Protein AF-A0A0X3Q2E1-F1 (afdb_monomer)

Structure (mmCIF, N/CA/C/O backbone):
data_AF-A0A0X3Q2E1-F1
#
_entry.id   AF-A0A0X3Q2E1-F1
#
loop_
_atom_site.group_PDB
_atom_site.id
_atom_site.type_symbol
_atom_site.label_atom_id
_atom_site.label_alt_id
_atom_site.label_comp_id
_atom_site.label_asym_id
_atom_site.label_entity_id
_atom_site.label_seq_id
_atom_site.pdbx_PDB_ins_code
_atom_site.Cartn_x
_atom_site.Cartn_y
_atom_site.Cartn_z
_atom_site.occupancy
_atom_site.B_iso_or_equiv
_atom_site.auth_seq_id
_atom_site.auth_comp_id
_atom_site.auth_asym_id
_atom_site.auth_atom_id
_atom_site.pdbx_PDB_model_num
ATOM 1 N N . MET A 1 1 ? -13.626 -13.825 15.759 1.00 59.28 1 MET A N 1
ATOM 2 C CA . MET A 1 1 ? -12.451 -13.579 14.894 1.00 59.28 1 MET A CA 1
ATOM 3 C C . MET A 1 1 ? -12.931 -12.727 13.736 1.00 59.28 1 MET A C 1
ATOM 5 O O . MET A 1 1 ? -13.851 -13.163 13.057 1.00 59.28 1 MET A O 1
ATOM 9 N N . SER A 1 2 ? -12.384 -11.523 13.539 1.00 64.06 2 SER A N 1
ATOM 10 C CA . SER A 1 2 ? -12.820 -10.663 12.430 1.00 64.06 2 SER A CA 1
ATOM 11 C C . SER A 1 2 ? -12.546 -11.357 11.089 1.00 64.06 2 SER A C 1
ATOM 13 O O . SER A 1 2 ? -11.424 -11.843 10.904 1.00 64.06 2 SER A O 1
ATOM 15 N N . PRO A 1 3 ? -13.505 -11.393 10.151 1.00 74.19 3 PRO A N 1
ATOM 16 C CA . PRO A 1 3 ? -13.275 -11.990 8.843 1.00 74.19 3 PRO A CA 1
ATOM 17 C C . PRO A 1 3 ? -12.168 -11.238 8.076 1.00 74.19 3 PRO A C 1
ATOM 19 O O . PRO A 1 3 ? -11.957 -10.035 8.298 1.00 74.19 3 PRO A O 1
ATOM 22 N N . PRO A 1 4 ? -11.431 -11.921 7.180 1.00 76.69 4 PRO A N 1
ATOM 23 C CA . PRO A 1 4 ? -10.444 -11.271 6.325 1.00 76.69 4 PRO A CA 1
ATOM 24 C C . PRO A 1 4 ? -11.114 -10.217 5.436 1.00 76.69 4 PRO A C 1
ATOM 26 O O . PRO A 1 4 ? -12.309 -10.288 5.149 1.00 76.69 4 PRO A O 1
ATOM 29 N N . SER A 1 5 ? -10.342 -9.223 4.993 1.00 76.94 5 SER A N 1
ATOM 30 C CA . SER A 1 5 ? -10.855 -8.256 4.021 1.00 76.94 5 SER A CA 1
ATOM 31 C C . SER A 1 5 ? -11.116 -8.963 2.687 1.00 76.94 5 SER A C 1
ATOM 33 O O . SER A 1 5 ? -10.450 -9.949 2.373 1.00 76.94 5 SER A O 1
ATOM 35 N N . TYR A 1 6 ? -12.045 -8.458 1.874 1.00 76.88 6 TYR A N 1
ATOM 36 C CA . TYR A 1 6 ? -12.353 -9.017 0.551 1.00 76.88 6 TYR A CA 1
ATOM 37 C C . TYR A 1 6 ? -11.107 -9.343 -0.311 1.00 76.88 6 TYR A C 1
ATOM 39 O O . TYR A 1 6 ? -11.001 -10.470 -0.802 1.00 76.88 6 TYR A O 1
ATOM 47 N N . PRO A 1 7 ? -10.107 -8.445 -0.460 1.00 74.06 7 PRO A N 1
ATOM 48 C CA . PRO A 1 7 ? -8.878 -8.758 -1.196 1.00 74.06 7 PRO A CA 1
ATOM 49 C C . PRO A 1 7 ? -8.021 -9.861 -0.557 1.00 74.06 7 PRO A C 1
ATOM 51 O O . PRO A 1 7 ? -7.244 -10.506 -1.265 1.00 74.06 7 PRO A O 1
ATOM 54 N N . ASP A 1 8 ? -8.159 -10.090 0.749 1.00 80.69 8 ASP A N 1
ATOM 55 C CA . ASP A 1 8 ? -7.344 -11.038 1.504 1.00 80.69 8 ASP A CA 1
ATOM 56 C C . ASP A 1 8 ? -7.881 -12.479 1.453 1.00 80.69 8 ASP A C 1
ATOM 58 O O . ASP A 1 8 ? -7.126 -13.407 1.738 1.00 80.69 8 ASP A O 1
ATOM 62 N N . ILE A 1 9 ? -9.128 -12.702 1.012 1.00 82.31 9 ILE A N 1
ATOM 63 C CA . ILE A 1 9 ? -9.733 -14.048 0.909 1.00 82.31 9 ILE A CA 1
ATOM 64 C C . ILE A 1 9 ? -8.889 -14.975 0.017 1.00 82.31 9 ILE A C 1
ATOM 66 O O . ILE A 1 9 ? -8.652 -16.132 0.346 1.00 82.31 9 ILE A O 1
ATOM 70 N N . SER A 1 10 ? -8.387 -14.454 -1.106 1.00 80.94 10 SER A N 1
ATOM 71 C CA . SER A 1 10 ? -7.562 -15.215 -2.061 1.00 80.94 10 SER A CA 1
ATOM 72 C C . SER A 1 10 ? -6.058 -15.029 -1.858 1.00 80.94 10 SER A C 1
ATOM 74 O O . SER A 1 10 ? -5.259 -15.509 -2.667 1.00 80.94 10 SER A O 1
ATOM 76 N N . LYS A 1 11 ? -5.643 -14.318 -0.803 1.00 84.94 11 LYS A N 1
ATOM 77 C CA . LYS A 1 11 ? -4.247 -13.911 -0.630 1.00 84.94 11 LYS A CA 1
ATOM 78 C C . LYS A 1 11 ? -3.312 -15.097 -0.450 1.00 84.94 11 LYS A C 1
ATOM 80 O O . LYS A 1 11 ? -2.285 -15.125 -1.108 1.00 84.94 11 LYS A O 1
ATOM 85 N N . ALA A 1 12 ? -3.690 -16.103 0.340 1.00 83.25 12 ALA A N 1
ATOM 86 C CA . ALA A 1 12 ? -2.853 -17.287 0.550 1.00 83.25 12 ALA A CA 1
ATOM 87 C C . ALA A 1 12 ? -2.533 -18.018 -0.770 1.00 83.25 12 ALA A C 1
ATOM 89 O O . ALA A 1 12 ? -1.377 -18.330 -1.048 1.00 83.25 12 ALA A O 1
ATOM 90 N N . VAL A 1 13 ? -3.544 -18.214 -1.623 1.00 85.75 13 VAL A N 1
ATOM 91 C CA . VAL A 1 13 ? -3.379 -18.847 -2.943 1.00 85.75 13 VAL A CA 1
ATOM 92 C C . VAL A 1 13 ? -2.557 -17.958 -3.877 1.00 85.75 13 VAL A C 1
ATOM 94 O O . VAL A 1 13 ? -1.654 -18.426 -4.566 1.00 85.75 13 VAL A O 1
ATOM 97 N N . ARG A 1 14 ? -2.836 -16.652 -3.890 1.00 83.88 14 ARG A N 1
ATOM 98 C CA . ARG A 1 14 ? -2.105 -15.690 -4.721 1.00 83.88 14 ARG A CA 1
ATOM 99 C C . ARG A 1 14 ? -0.633 -15.600 -4.328 1.00 83.88 14 ARG A C 1
ATOM 101 O O . ARG A 1 14 ? 0.215 -15.523 -5.213 1.00 83.88 14 ARG A O 1
ATOM 108 N N . ASP A 1 15 ? -0.343 -15.617 -3.034 1.00 86.25 15 ASP A N 1
ATOM 109 C CA . ASP A 1 15 ? 1.014 -15.586 -2.507 1.00 86.25 15 ASP A CA 1
ATOM 110 C C . ASP A 1 15 ? 1.744 -16.888 -2.847 1.00 86.25 15 ASP A C 1
ATOM 112 O O . ASP A 1 15 ? 2.883 -16.824 -3.296 1.00 86.25 15 ASP A O 1
ATOM 116 N N . PHE A 1 16 ? 1.089 -18.051 -2.750 1.00 84.38 16 PHE A N 1
ATOM 117 C CA . PHE A 1 16 ? 1.668 -19.322 -3.202 1.00 84.38 16 PHE A CA 1
ATOM 118 C C . PHE A 1 16 ? 2.069 -19.291 -4.686 1.00 84.38 16 PHE A C 1
ATOM 120 O O . PHE A 1 16 ? 3.158 -19.731 -5.044 1.00 84.38 16 PHE A O 1
ATOM 127 N N . LEU A 1 17 ? 1.218 -18.723 -5.545 1.00 84.00 17 LEU A N 1
ATOM 128 C CA . LEU A 1 17 ? 1.465 -18.669 -6.989 1.00 84.00 17 LEU A CA 1
ATOM 129 C C . LEU A 1 17 ? 2.480 -17.599 -7.410 1.00 84.00 17 LEU A C 1
ATOM 131 O O . LEU A 1 17 ? 3.127 -17.749 -8.441 1.00 84.00 17 LEU A O 1
ATOM 135 N N . LYS A 1 18 ? 2.590 -16.490 -6.670 1.00 79.62 18 LYS A N 1
ATOM 136 C CA . LYS A 1 18 ? 3.403 -15.332 -7.087 1.00 79.62 18 LYS A CA 1
ATOM 137 C C . LYS A 1 18 ? 4.724 -15.200 -6.342 1.00 79.62 18 LYS A C 1
ATOM 139 O O . LYS A 1 18 ? 5.654 -14.586 -6.860 1.00 79.62 18 LYS A O 1
ATOM 144 N N . LYS A 1 19 ? 4.826 -15.711 -5.117 1.00 79.75 19 LYS A N 1
ATOM 145 C CA . LYS A 1 19 ? 6.014 -15.502 -4.287 1.00 79.75 19 LYS A CA 1
ATOM 146 C C . LYS A 1 19 ? 7.201 -16.258 -4.884 1.00 79.75 19 LYS A C 1
ATOM 148 O O . LYS A 1 19 ? 7.124 -17.456 -5.111 1.00 79.75 19 LYS A O 1
ATOM 153 N N . ASN A 1 20 ? 8.300 -15.539 -5.108 1.00 69.88 20 ASN A N 1
ATOM 154 C CA . ASN A 1 20 ? 9.564 -16.030 -5.677 1.00 69.88 20 ASN A CA 1
ATOM 155 C C . ASN A 1 20 ? 9.530 -16.445 -7.161 1.00 69.88 20 ASN A C 1
ATOM 157 O O . ASN A 1 20 ? 10.566 -16.834 -7.693 1.00 69.88 20 ASN A O 1
ATOM 161 N N . TYR A 1 21 ? 8.403 -16.287 -7.857 1.00 72.81 21 TYR A N 1
ATOM 162 C CA . TYR A 1 21 ? 8.310 -16.513 -9.302 1.00 72.81 21 TYR A CA 1
ATOM 163 C C . TYR A 1 21 ? 8.541 -15.205 -10.071 1.00 72.81 21 TYR A C 1
ATOM 165 O O . TYR A 1 21 ? 7.610 -14.608 -10.606 1.00 72.81 21 TYR A O 1
ATOM 173 N N . ASN A 1 22 ? 9.796 -14.748 -10.110 1.00 69.56 22 ASN A N 1
ATOM 174 C CA . ASN A 1 22 ? 10.208 -13.552 -10.855 1.00 69.56 22 ASN A CA 1
ATOM 175 C C . ASN A 1 22 ? 11.015 -13.954 -12.095 1.00 69.56 22 ASN A C 1
ATOM 177 O O . ASN A 1 22 ? 12.241 -13.860 -12.115 1.00 69.56 22 ASN A O 1
ATOM 181 N N . PHE A 1 23 ? 10.328 -14.429 -13.133 1.00 72.88 23 PHE A N 1
ATOM 182 C CA . PHE A 1 23 ? 10.971 -14.726 -14.413 1.00 72.88 23 PHE A CA 1
ATOM 183 C C . PHE A 1 23 ? 11.424 -13.424 -15.095 1.00 72.88 23 PHE A C 1
ATOM 185 O O . PHE A 1 23 ? 10.683 -12.442 -15.122 1.00 72.88 23 PHE A O 1
ATOM 192 N N . GLY A 1 24 ? 12.657 -13.401 -15.606 1.00 75.12 24 GLY A N 1
ATOM 193 C CA . GLY A 1 24 ? 13.196 -12.271 -16.376 1.00 75.12 24 GLY A CA 1
ATOM 194 C C . GLY A 1 24 ? 13.514 -11.001 -15.573 1.00 75.12 24 GLY A C 1
ATOM 195 O O . GLY A 1 24 ? 13.804 -9.969 -16.174 1.00 75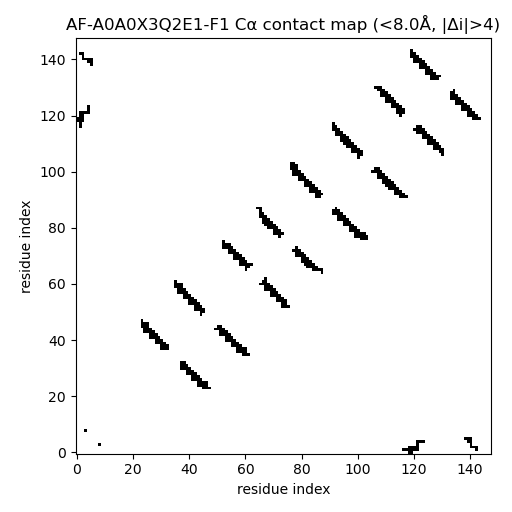.12 24 GLY A O 1
ATOM 196 N N . THR A 1 25 ? 13.462 -11.039 -14.234 1.00 80.19 25 THR A N 1
ATOM 197 C CA . THR A 1 25 ? 13.783 -9.879 -13.381 1.00 80.19 25 THR A CA 1
ATOM 198 C C . THR A 1 25 ? 14.797 -10.245 -12.304 1.00 80.19 25 THR A C 1
ATOM 200 O O . THR A 1 25 ? 14.543 -11.108 -11.464 1.00 80.19 25 THR A O 1
ATOM 203 N N . ILE A 1 26 ? 15.921 -9.535 -12.279 1.00 82.31 26 ILE A N 1
ATOM 204 C CA . ILE A 1 26 ? 16.903 -9.593 -11.194 1.00 82.31 26 ILE A CA 1
ATOM 205 C C . ILE A 1 26 ? 16.588 -8.445 -10.245 1.00 82.31 26 ILE A C 1
ATOM 207 O O . ILE A 1 26 ? 16.510 -7.300 -10.680 1.00 82.31 26 ILE A O 1
ATOM 211 N N . PHE A 1 27 ? 16.412 -8.725 -8.956 1.00 85.00 27 PHE A N 1
ATOM 212 C CA . PHE A 1 27 ? 16.119 -7.682 -7.980 1.00 85.00 27 PHE A CA 1
ATOM 213 C C . PHE A 1 27 ? 17.078 -7.719 -6.797 1.00 85.00 27 PHE A C 1
ATOM 215 O O . PHE A 1 27 ? 17.452 -8.781 -6.303 1.00 85.00 27 PHE A O 1
ATOM 222 N N . PHE A 1 28 ? 17.429 -6.536 -6.314 1.00 86.56 28 PHE A N 1
ATOM 223 C CA . PHE A 1 28 ? 18.123 -6.326 -5.056 1.00 86.56 28 PHE A CA 1
ATOM 224 C C . PHE A 1 28 ? 17.170 -5.603 -4.108 1.00 86.56 28 PHE A C 1
ATOM 226 O O . PHE A 1 28 ? 16.552 -4.610 -4.487 1.00 86.56 28 PHE A O 1
ATOM 233 N N . SER A 1 29 ? 17.022 -6.097 -2.880 1.00 89.12 29 SER A N 1
ATOM 234 C CA . SER A 1 29 ? 16.210 -5.439 -1.857 1.00 89.12 29 SER A CA 1
ATOM 235 C C . SER A 1 29 ? 16.990 -5.360 -0.558 1.00 89.12 29 SER A C 1
ATOM 237 O O . SER A 1 29 ? 17.441 -6.374 -0.033 1.00 89.12 29 SER A O 1
ATOM 239 N N . HIS A 1 30 ? 17.110 -4.146 -0.041 1.00 90.69 30 HIS A N 1
ATOM 240 C CA . HIS A 1 30 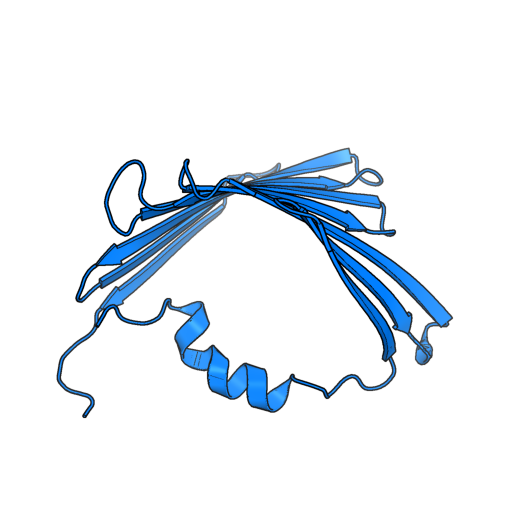? 17.687 -3.859 1.255 1.00 90.69 30 HIS A CA 1
ATOM 241 C C . HIS A 1 30 ? 16.605 -3.279 2.160 1.00 90.69 30 HIS A C 1
ATOM 243 O O . HIS A 1 30 ? 15.850 -2.394 1.755 1.00 90.69 30 HIS A O 1
ATOM 249 N N . LYS A 1 31 ? 16.525 -3.797 3.381 1.00 91.62 31 LYS A N 1
ATOM 250 C CA . LYS A 1 31 ? 15.656 -3.280 4.432 1.00 91.62 31 LYS A CA 1
ATOM 251 C C . LYS A 1 31 ? 16.539 -2.872 5.592 1.00 91.62 31 LYS A C 1
ATOM 253 O O . LYS A 1 31 ? 17.311 -3.699 6.073 1.00 91.62 31 LYS A O 1
ATOM 258 N N . GLY A 1 32 ? 16.402 -1.629 6.017 1.00 89.19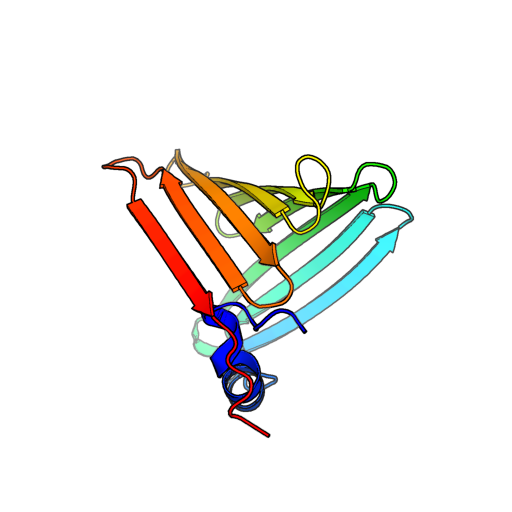 32 GLY A N 1
ATOM 259 C CA . GLY A 1 32 ? 17.002 -1.132 7.238 1.00 89.19 32 GLY A CA 1
ATOM 260 C C . GLY A 1 32 ? 15.922 -0.606 8.167 1.00 89.19 32 GLY A C 1
ATOM 261 O O . GLY A 1 32 ? 14.848 -0.185 7.736 1.00 89.19 32 GLY A O 1
ATOM 262 N N . ASN A 1 33 ? 16.214 -0.672 9.453 1.00 88.62 33 ASN A N 1
ATOM 263 C CA . ASN A 1 33 ? 15.398 -0.098 10.505 1.00 88.62 33 ASN A CA 1
ATOM 264 C C . ASN A 1 33 ? 16.317 0.810 11.324 1.00 88.62 33 ASN A C 1
ATOM 266 O O . ASN A 1 33 ? 17.451 0.430 11.627 1.00 88.62 33 ASN A O 1
ATOM 270 N N . HIS A 1 34 ? 15.839 2.011 11.615 1.00 83.00 34 HIS A N 1
ATOM 271 C CA . HIS A 1 34 ? 16.479 2.937 12.528 1.00 83.00 34 HIS A CA 1
ATOM 272 C C . HIS A 1 34 ? 15.404 3.571 13.410 1.00 83.00 34 HIS A C 1
ATOM 274 O O . HIS A 1 34 ? 14.653 4.437 12.956 1.00 83.00 34 HIS A O 1
ATOM 280 N N . ASP A 1 35 ? 15.350 3.149 14.671 1.00 83.81 35 ASP A N 1
ATOM 281 C CA . ASP A 1 35 ? 14.374 3.577 15.675 1.00 83.81 35 ASP A CA 1
ATOM 282 C C . ASP A 1 35 ? 12.926 3.515 15.150 1.00 83.81 35 ASP A C 1
ATOM 284 O O . ASP A 1 35 ? 12.333 2.446 15.019 1.00 83.81 35 ASP A O 1
ATOM 288 N N . PHE A 1 36 ? 12.362 4.675 14.812 1.00 78.38 36 PHE A N 1
ATOM 289 C CA . PHE A 1 36 ? 10.979 4.862 14.373 1.00 78.38 36 PHE A CA 1
ATOM 290 C C . PHE A 1 36 ? 10.819 4.844 12.843 1.00 78.38 36 PHE A C 1
ATOM 292 O O . PHE A 1 36 ? 9.705 5.006 12.335 1.00 78.38 36 PHE A O 1
ATOM 299 N N . ILE A 1 37 ? 11.919 4.686 12.096 1.00 85.19 37 ILE A N 1
ATOM 300 C CA . ILE A 1 37 ? 11.959 4.724 10.631 1.00 85.19 37 ILE A CA 1
ATOM 301 C C . ILE A 1 37 ? 12.394 3.361 10.083 1.00 85.19 37 ILE A C 1
ATOM 303 O O . ILE A 1 37 ? 13.539 2.936 10.221 1.00 85.19 37 ILE A O 1
ATOM 307 N N . ASP A 1 38 ? 11.486 2.713 9.365 1.00 89.19 38 ASP A N 1
ATOM 308 C CA . ASP A 1 38 ? 11.773 1.573 8.503 1.00 89.19 38 ASP A CA 1
ATOM 309 C C . ASP A 1 38 ? 12.021 2.079 7.079 1.00 89.19 38 ASP A C 1
ATOM 311 O O . ASP A 1 38 ? 11.128 2.670 6.474 1.00 89.19 38 ASP A O 1
ATOM 315 N N . PHE A 1 39 ? 13.181 1.808 6.488 1.00 90.06 39 PHE A N 1
ATOM 316 C CA . PHE A 1 39 ? 13.423 2.100 5.076 1.00 90.06 39 PHE A CA 1
ATOM 317 C C . PHE A 1 39 ? 13.637 0.813 4.284 1.00 90.06 39 PHE A C 1
ATOM 319 O O . PHE A 1 39 ? 14.305 -0.132 4.703 1.00 90.06 39 PHE A O 1
ATOM 326 N N . THR A 1 40 ? 13.034 0.753 3.108 1.00 91.44 40 THR A N 1
ATOM 327 C CA . THR A 1 40 ? 13.177 -0.348 2.165 1.00 91.44 40 THR A CA 1
ATOM 328 C C . THR A 1 40 ? 13.604 0.221 0.828 1.00 91.44 40 THR A C 1
ATOM 330 O O . THR A 1 40 ? 12.845 0.932 0.175 1.00 91.44 40 THR A O 1
ATOM 333 N N . THR A 1 41 ? 14.801 -0.143 0.392 1.00 90.38 41 THR A N 1
ATOM 334 C CA . THR A 1 41 ? 15.312 0.189 -0.935 1.00 90.38 41 THR A CA 1
ATOM 335 C C . THR A 1 41 ? 15.244 -1.056 -1.801 1.00 90.38 41 THR A C 1
ATOM 337 O O . THR A 1 41 ? 15.658 -2.143 -1.390 1.00 90.38 41 THR A O 1
ATOM 340 N N . ARG A 1 42 ? 14.707 -0.924 -3.008 1.00 89.94 42 ARG A N 1
ATOM 341 C CA . ARG A 1 42 ? 14.602 -2.017 -3.972 1.00 89.94 42 ARG A CA 1
ATOM 342 C C . ARG A 1 42 ? 15.011 -1.537 -5.353 1.00 89.94 42 ARG A C 1
ATOM 344 O O . ARG A 1 42 ? 14.572 -0.480 -5.789 1.00 89.94 42 ARG A O 1
ATOM 351 N N . ILE A 1 43 ? 15.825 -2.334 -6.030 1.00 88.06 43 ILE A N 1
ATOM 352 C CA . ILE A 1 43 ? 16.240 -2.120 -7.413 1.00 88.06 43 ILE A CA 1
ATOM 353 C C . ILE A 1 43 ? 15.839 -3.363 -8.198 1.00 88.06 43 ILE A C 1
ATOM 355 O O . ILE A 1 43 ? 16.245 -4.466 -7.847 1.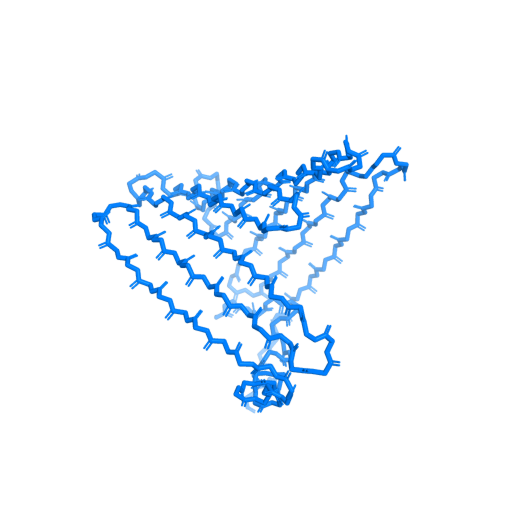00 88.06 43 ILE A O 1
ATOM 359 N N . ASP A 1 44 ? 15.043 -3.181 -9.242 1.00 86.81 44 ASP A N 1
ATOM 360 C CA . ASP A 1 44 ? 14.574 -4.221 -10.151 1.00 86.81 44 ASP A CA 1
ATOM 361 C C . ASP A 1 44 ? 15.193 -3.996 -11.537 1.00 86.81 44 ASP A C 1
ATOM 363 O O . ASP A 1 44 ? 15.007 -2.942 -12.141 1.00 86.81 44 ASP A O 1
ATOM 367 N N . SER A 1 45 ? 15.917 -4.983 -12.055 1.00 84.88 45 SER A N 1
ATOM 368 C CA . SER A 1 45 ? 16.485 -4.999 -13.404 1.00 84.88 45 SER A CA 1
ATOM 369 C C . SER A 1 45 ? 15.742 -6.019 -14.258 1.00 84.88 45 SER A C 1
ATOM 371 O O . SER A 1 45 ? 15.743 -7.214 -13.956 1.00 84.88 45 SER A O 1
ATOM 373 N N . LEU A 1 46 ? 15.079 -5.541 -15.309 1.00 82.88 46 LEU A N 1
ATOM 374 C CA . LEU A 1 46 ? 14.328 -6.361 -16.252 1.00 82.88 46 LEU A CA 1
ATOM 375 C C . LEU A 1 46 ? 15.261 -6.784 -17.391 1.00 82.88 46 LEU A C 1
ATOM 377 O O . LEU A 1 46 ? 15.660 -5.949 -18.209 1.00 82.88 46 LEU A O 1
ATOM 381 N N . THR A 1 47 ? 15.602 -8.071 -17.438 1.00 78.06 47 THR A N 1
ATOM 382 C CA . THR A 1 47 ? 16.616 -8.619 -18.350 1.00 78.06 47 THR A CA 1
ATOM 383 C C . THR A 1 47 ? 16.183 -8.521 -19.812 1.00 78.06 47 THR A C 1
ATOM 385 O O . THR A 1 47 ? 16.994 -8.139 -20.647 1.00 78.06 47 THR A O 1
ATOM 388 N N . ASP A 1 48 ? 14.900 -8.748 -20.105 1.00 78.00 48 ASP A N 1
ATOM 389 C CA . ASP A 1 48 ? 14.378 -8.742 -21.481 1.00 78.00 48 ASP A CA 1
ATOM 390 C C . ASP A 1 48 ? 14.304 -7.338 -22.100 1.00 78.00 48 ASP A C 1
ATOM 392 O O . ASP A 1 48 ? 14.429 -7.172 -23.309 1.00 78.00 48 ASP A O 1
ATOM 396 N N . ALA A 1 49 ? 14.082 -6.309 -21.276 1.00 78.00 49 ALA A N 1
ATOM 397 C CA . ALA A 1 49 ? 13.927 -4.930 -21.745 1.00 78.00 49 ALA A CA 1
ATOM 398 C C . ALA A 1 49 ? 15.179 -4.070 -21.534 1.00 78.00 49 ALA A C 1
ATOM 400 O O . ALA A 1 49 ? 15.161 -2.897 -21.909 1.00 78.00 49 ALA A O 1
ATOM 401 N N . HIS A 1 50 ? 16.212 -4.608 -20.874 1.00 78.88 50 HIS A N 1
ATOM 402 C CA . HIS A 1 50 ? 17.396 -3.874 -20.415 1.00 78.88 50 HIS A CA 1
ATOM 403 C C . HIS A 1 50 ? 17.051 -2.579 -19.655 1.00 78.88 50 HIS A C 1
ATOM 405 O O . HIS A 1 50 ? 17.686 -1.540 -19.835 1.00 78.88 50 HIS A O 1
ATOM 411 N N . LYS A 1 51 ? 16.012 -2.624 -18.809 1.00 82.62 51 LYS A N 1
ATOM 412 C CA . LYS A 1 51 ? 15.558 -1.475 -18.010 1.00 82.62 51 LYS A CA 1
ATOM 413 C C . LYS A 1 51 ? 15.700 -1.759 -16.526 1.00 82.62 51 LYS A C 1
ATOM 415 O O . LYS A 1 51 ? 15.244 -2.795 -16.049 1.00 82.62 51 LYS A O 1
ATOM 420 N N . THR A 1 52 ? 16.240 -0.786 -15.802 1.00 84.75 52 THR A N 1
ATOM 421 C CA . THR A 1 52 ? 16.403 -0.840 -14.348 1.00 84.75 52 THR A CA 1
ATOM 422 C C . THR A 1 52 ? 15.488 0.179 -13.681 1.00 84.75 52 THR A C 1
ATOM 424 O O . THR A 1 52 ? 15.382 1.319 -14.130 1.00 84.75 52 THR A O 1
ATOM 427 N N . PHE A 1 53 ? 14.827 -0.226 -12.602 1.00 86.69 53 PHE A N 1
ATOM 428 C CA . PHE A 1 53 ? 13.916 0.595 -11.818 1.00 86.69 53 PHE A CA 1
ATOM 429 C C . PHE A 1 53 ? 14.324 0.561 -10.351 1.00 86.69 53 PHE A C 1
ATOM 431 O O . PHE A 1 53 ? 14.494 -0.509 -9.778 1.00 86.69 53 PHE A O 1
ATOM 438 N N . GLY A 1 54 ? 14.462 1.730 -9.735 1.00 90.06 54 GLY A N 1
ATOM 439 C CA . GLY A 1 54 ? 14.640 1.865 -8.297 1.00 90.06 54 GLY A CA 1
ATOM 440 C C . GLY A 1 54 ? 13.339 2.276 -7.616 1.00 90.06 54 GLY A C 1
ATOM 441 O O . GLY A 1 54 ? 12.514 3.003 -8.180 1.00 90.06 54 GLY A O 1
ATOM 442 N N . SER A 1 55 ? 13.173 1.825 -6.381 1.00 91.12 55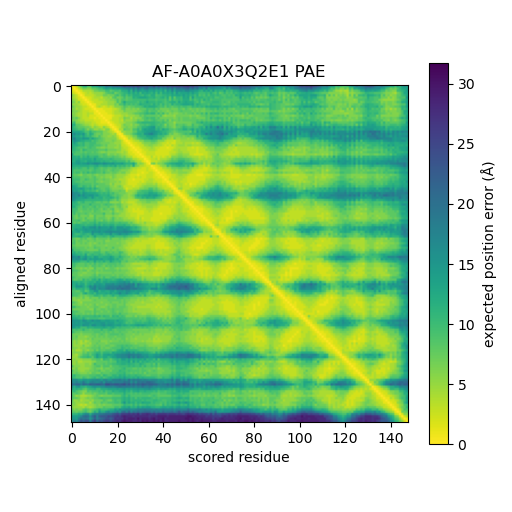 SER A N 1
ATOM 443 C CA . SER A 1 55 ? 12.177 2.336 -5.449 1.00 91.12 55 SER A CA 1
ATOM 444 C C . SER A 1 55 ? 12.768 2.437 -4.049 1.00 91.12 55 SER A C 1
ATOM 446 O O . SER A 1 55 ? 13.519 1.559 -3.620 1.00 91.12 55 SER A O 1
ATOM 448 N N . ILE A 1 56 ? 12.420 3.505 -3.348 1.00 91.25 56 ILE A N 1
ATOM 449 C CA . ILE A 1 56 ? 12.746 3.737 -1.946 1.00 91.25 56 ILE A CA 1
ATOM 450 C C . ILE A 1 56 ? 11.420 3.938 -1.225 1.00 91.25 56 ILE A C 1
ATOM 452 O O . ILE A 1 56 ? 10.593 4.742 -1.647 1.00 91.25 56 ILE A O 1
ATOM 456 N N . GLU A 1 57 ? 11.197 3.178 -0.164 1.00 92.69 57 GLU A N 1
ATOM 457 C CA . GLU A 1 57 ? 10.004 3.246 0.671 1.00 92.69 57 GLU A CA 1
ATOM 458 C C . GLU A 1 57 ? 10.438 3.514 2.112 1.00 92.69 57 GLU A C 1
ATOM 460 O O . GLU A 1 57 ? 11.097 2.674 2.720 1.00 92.69 57 GLU A O 1
ATOM 465 N N . SER A 1 58 ? 10.073 4.674 2.645 1.00 91.94 58 SER A N 1
ATOM 466 C CA . SER A 1 58 ? 10.352 5.098 4.016 1.00 91.94 58 SER A CA 1
ATOM 467 C C . SER A 1 58 ? 9.058 5.051 4.815 1.00 91.94 58 SER A C 1
ATOM 469 O O . SER A 1 58 ? 8.053 5.627 4.413 1.00 91.94 58 SER A O 1
ATOM 471 N N . LYS A 1 59 ? 9.059 4.353 5.943 1.00 91.00 59 LYS A N 1
ATOM 472 C CA . LYS A 1 59 ? 7.919 4.173 6.840 1.00 91.00 59 LYS A CA 1
ATOM 473 C C . LYS A 1 59 ? 8.286 4.698 8.209 1.00 91.00 59 LYS A C 1
ATOM 475 O O . LYS A 1 59 ? 9.072 4.082 8.915 1.00 91.00 59 LYS A O 1
ATOM 480 N N . PHE A 1 60 ? 7.680 5.805 8.585 1.00 87.75 60 PHE A N 1
ATOM 481 C CA . PHE A 1 60 ? 7.767 6.360 9.918 1.00 87.75 60 PHE A CA 1
ATOM 482 C C . PHE A 1 60 ? 6.564 5.899 10.735 1.00 87.75 60 PHE A C 1
ATOM 484 O O . PHE A 1 60 ? 5.419 6.199 10.383 1.00 87.75 60 PHE A O 1
ATOM 491 N N . LYS A 1 61 ? 6.815 5.145 11.803 1.00 85.38 61 LYS A N 1
ATOM 492 C CA . LYS A 1 61 ? 5.776 4.629 12.696 1.00 85.38 61 LYS A CA 1
ATOM 493 C C . LYS A 1 61 ? 5.860 5.343 14.031 1.00 85.38 61 LYS A C 1
ATOM 495 O O . LYS A 1 61 ? 6.898 5.333 14.682 1.00 85.38 61 LYS A O 1
ATOM 500 N N . VAL A 1 62 ? 4.738 5.910 14.449 1.00 81.88 62 VAL A N 1
ATOM 501 C CA . VAL A 1 62 ? 4.575 6.481 15.782 1.00 81.88 62 VAL A CA 1
ATOM 502 C C . VAL A 1 62 ? 3.493 5.677 16.484 1.00 81.88 62 VAL A C 1
ATOM 504 O O . VAL A 1 62 ? 2.300 5.982 16.391 1.00 81.88 62 VAL A O 1
ATOM 507 N N . GLU A 1 63 ? 3.925 4.604 17.142 1.00 74.56 63 GLU A N 1
ATOM 508 C CA . GLU A 1 63 ? 3.037 3.647 17.812 1.00 74.56 63 GLU A CA 1
ATOM 509 C C . GLU A 1 63 ? 2.204 4.331 18.907 1.00 74.56 63 GLU A C 1
ATOM 511 O O . GLU A 1 63 ? 0.992 4.121 18.978 1.00 74.56 63 GLU A O 1
ATOM 516 N N . ASP A 1 64 ? 2.807 5.274 19.640 1.00 75.38 64 ASP A N 1
ATOM 517 C CA . ASP A 1 64 ? 2.156 6.065 20.696 1.00 75.38 64 ASP A CA 1
ATOM 518 C C . ASP A 1 64 ? 0.920 6.836 20.226 1.00 75.38 64 ASP A C 1
ATOM 520 O O . ASP A 1 64 ? 0.028 7.124 21.029 1.00 75.38 64 ASP A O 1
ATOM 524 N N . TYR A 1 65 ? 0.842 7.156 18.929 1.00 72.44 65 TYR A N 1
ATOM 525 C CA . TYR A 1 65 ? -0.257 7.898 18.306 1.00 72.44 65 TYR A CA 1
ATOM 526 C C . TYR A 1 65 ? -1.057 7.065 17.290 1.00 72.44 65 TYR A C 1
ATOM 528 O O . TYR A 1 65 ? -1.995 7.585 16.687 1.00 72.44 65 TYR A O 1
ATOM 536 N N . GLY A 1 66 ? -0.767 5.763 17.133 1.00 75.69 66 GLY A N 1
ATOM 537 C CA . GLY A 1 66 ? -1.437 4.903 16.142 1.00 75.69 66 GLY A CA 1
ATOM 538 C C . GLY A 1 66 ? -1.281 5.430 14.711 1.00 75.69 66 GLY A C 1
ATOM 539 O O . GLY A 1 66 ? -2.172 5.275 13.876 1.00 75.69 66 GLY A O 1
ATOM 540 N N . PHE A 1 67 ? -0.178 6.132 14.459 1.00 84.25 67 PHE A N 1
ATOM 541 C CA . PHE A 1 67 ? 0.068 6.898 13.251 1.00 84.25 67 PHE A CA 1
ATOM 542 C C . PHE A 1 67 ? 1.206 6.265 12.459 1.00 84.25 67 PHE A C 1
ATOM 544 O O . PHE A 1 67 ? 2.237 5.883 13.013 1.00 84.25 67 PHE A O 1
ATOM 551 N N . THR A 1 68 ? 1.048 6.158 11.146 1.00 88.38 68 THR A N 1
ATOM 552 C CA . THR A 1 68 ? 2.140 5.752 10.260 1.00 88.38 68 THR A CA 1
ATOM 553 C C . THR A 1 68 ? 2.145 6.626 9.021 1.00 88.38 68 THR A C 1
ATOM 555 O O . THR A 1 68 ? 1.141 6.727 8.318 1.00 88.38 68 THR A O 1
ATOM 558 N N . LEU A 1 69 ? 3.294 7.231 8.746 1.00 89.62 69 LEU A N 1
ATOM 559 C CA . LEU A 1 69 ? 3.576 7.926 7.500 1.00 89.62 69 LEU A CA 1
ATOM 560 C C . LEU A 1 69 ? 4.449 7.015 6.640 1.00 89.62 69 LEU A C 1
ATOM 562 O O . LEU A 1 69 ? 5.491 6.545 7.087 1.00 89.62 69 LEU A O 1
ATOM 566 N N . CYS A 1 70 ? 4.039 6.752 5.409 1.00 91.69 70 CYS A N 1
ATOM 567 C CA . CYS A 1 70 ? 4.820 5.987 4.454 1.00 91.69 70 CYS A CA 1
ATOM 568 C C . CYS A 1 70 ? 5.025 6.796 3.180 1.00 91.69 70 CYS A C 1
ATOM 570 O O . CYS A 1 70 ? 4.080 7.088 2.455 1.00 91.69 70 CYS A O 1
ATOM 572 N N . GLU A 1 71 ? 6.272 7.128 2.893 1.00 92.56 71 GLU A N 1
ATOM 573 C CA . GLU A 1 71 ? 6.676 7.781 1.659 1.00 92.56 71 GLU A CA 1
ATOM 574 C C . GLU A 1 71 ? 7.307 6.766 0.719 1.00 92.56 71 GLU A C 1
ATOM 576 O O . GLU A 1 71 ? 8.116 5.931 1.121 1.00 92.56 71 GLU A O 1
ATOM 581 N N . LYS A 1 72 ? 6.953 6.844 -0.556 1.00 92.06 72 LYS A N 1
ATOM 582 C CA . LYS A 1 72 ? 7.461 5.972 -1.599 1.00 92.06 72 LYS A CA 1
ATOM 583 C C . LYS A 1 72 ? 7.899 6.790 -2.797 1.00 92.06 72 LYS A C 1
ATOM 585 O O . LYS A 1 72 ? 7.095 7.486 -3.412 1.00 92.06 72 LYS A O 1
ATOM 590 N N . TRP A 1 73 ? 9.160 6.625 -3.155 1.00 89.50 73 TRP A N 1
ATOM 591 C CA . TRP A 1 73 ? 9.823 7.284 -4.266 1.00 89.50 73 TRP A CA 1
ATOM 592 C C . TRP A 1 73 ? 10.248 6.240 -5.282 1.00 89.50 73 TRP A C 1
ATOM 594 O O . TRP A 1 73 ? 10.917 5.271 -4.929 1.00 89.50 73 TRP A O 1
ATOM 604 N N . ASN A 1 74 ? 9.883 6.429 -6.546 1.00 87.62 74 ASN A N 1
ATOM 605 C CA . ASN A 1 74 ? 10.279 5.532 -7.628 1.00 87.62 74 ASN A CA 1
ATOM 606 C C . ASN A 1 74 ? 11.071 6.295 -8.696 1.00 87.62 74 ASN A C 1
ATOM 608 O O . ASN A 1 74 ? 10.754 7.440 -8.998 1.00 87.62 74 ASN A O 1
ATOM 612 N N . THR A 1 75 ? 12.001 5.619 -9.377 1.00 85.94 75 THR A N 1
ATOM 613 C CA . THR A 1 75 ? 12.772 6.172 -10.518 1.00 85.94 75 THR A CA 1
ATOM 614 C C . THR A 1 75 ? 11.915 6.440 -11.766 1.00 85.94 75 THR A C 1
ATOM 616 O O . THR A 1 75 ? 12.419 6.894 -12.782 1.00 85.94 75 THR A O 1
ATOM 619 N N . ARG A 1 76 ? 10.613 6.135 -11.721 1.00 77.62 76 ARG A N 1
ATOM 620 C CA . ARG A 1 76 ? 9.638 6.493 -12.763 1.00 77.62 76 ARG A CA 1
ATOM 621 C C . ARG A 1 76 ? 8.880 7.768 -12.410 1.00 77.62 76 ARG A C 1
ATOM 623 O O . ARG A 1 76 ? 7.687 7.836 -12.688 1.00 77.62 76 ARG A O 1
ATOM 630 N N . ASP A 1 77 ? 9.542 8.712 -11.744 1.00 80.12 77 ASP A N 1
ATOM 631 C CA . ASP A 1 77 ? 8.976 10.042 -11.531 1.00 80.12 77 ASP A CA 1
ATOM 632 C C . ASP A 1 77 ? 7.639 10.005 -10.768 1.00 80.12 77 ASP A C 1
ATOM 634 O O . ASP A 1 77 ? 6.724 10.777 -11.012 1.00 80.12 77 ASP A O 1
ATOM 638 N N . ALA A 1 78 ? 7.490 9.057 -9.839 1.00 85.81 78 ALA A N 1
ATOM 639 C CA . ALA A 1 78 ? 6.269 8.899 -9.058 1.00 85.81 78 ALA A CA 1
ATOM 640 C C . ALA A 1 78 ? 6.588 8.912 -7.568 1.00 85.81 78 ALA A C 1
ATOM 642 O O . ALA A 1 78 ? 7.378 8.097 -7.077 1.00 85.81 78 ALA A O 1
ATOM 643 N N . ILE A 1 79 ? 5.914 9.813 -6.864 1.00 89.38 79 ILE A N 1
ATOM 644 C CA . ILE A 1 79 ? 6.014 10.034 -5.427 1.00 89.38 79 ILE A CA 1
ATOM 645 C C . ILE A 1 79 ? 4.670 9.651 -4.828 1.00 89.38 79 ILE A C 1
ATOM 647 O O . ILE A 1 79 ? 3.625 10.075 -5.316 1.00 89.38 79 ILE A O 1
ATOM 651 N N . SER A 1 80 ? 4.656 8.820 -3.798 1.00 90.81 80 SER A N 1
ATOM 652 C CA . SER A 1 80 ? 3.439 8.507 -3.049 1.00 90.81 80 SER A CA 1
ATOM 653 C C . SER A 1 80 ? 3.664 8.730 -1.567 1.00 90.81 80 SER A C 1
ATOM 655 O O . SER A 1 80 ? 4.664 8.271 -1.032 1.00 90.81 80 SER A O 1
ATOM 657 N N . ALA A 1 81 ? 2.730 9.408 -0.917 1.00 92.19 81 ALA A N 1
ATOM 658 C CA . ALA A 1 81 ? 2.708 9.608 0.521 1.00 92.19 81 ALA A CA 1
ATOM 659 C C . ALA A 1 81 ? 1.410 9.020 1.079 1.00 92.19 81 ALA A C 1
ATOM 661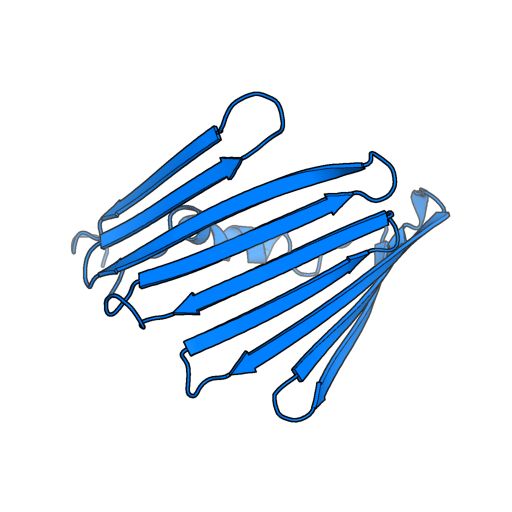 O O . ALA A 1 81 ? 0.315 9.413 0.674 1.00 92.19 81 ALA A O 1
ATOM 662 N N . ASP A 1 82 ? 1.548 8.079 2.003 1.00 92.12 82 ASP A N 1
ATOM 663 C CA . ASP A 1 82 ? 0.466 7.384 2.681 1.00 92.12 82 ASP A CA 1
ATOM 664 C C . ASP A 1 82 ? 0.470 7.773 4.158 1.00 92.12 82 ASP A C 1
ATOM 666 O O . ASP A 1 82 ? 1.431 7.522 4.878 1.00 92.12 82 ASP A O 1
ATOM 670 N N . LEU A 1 83 ? -0.631 8.343 4.620 1.00 90.69 83 LEU A N 1
ATOM 671 C CA . LEU A 1 83 ? -0.885 8.704 6.002 1.00 90.69 83 LEU A CA 1
ATOM 672 C C . LEU A 1 83 ? -1.926 7.747 6.572 1.00 90.69 83 LEU A C 1
ATOM 674 O O . LEU A 1 83 ? -3.075 7.762 6.128 1.00 90.69 83 LEU A O 1
ATOM 678 N N . THR A 1 84 ? -1.557 6.909 7.535 1.00 89.12 84 THR A N 1
ATOM 679 C CA . THR A 1 84 ? -2.484 5.946 8.134 1.00 89.12 84 THR A CA 1
ATOM 680 C C . THR A 1 84 ? -2.694 6.206 9.613 1.00 89.12 84 THR A C 1
ATOM 682 O O . THR A 1 84 ? -1.727 6.349 10.358 1.00 89.12 84 THR A O 1
ATOM 685 N N . PHE A 1 85 ? -3.956 6.194 10.028 1.00 86.06 85 PHE A N 1
ATOM 686 C CA . PHE A 1 85 ? -4.379 6.262 11.419 1.00 86.06 85 PHE A CA 1
ATOM 687 C C . PHE A 1 85 ? -5.105 4.968 11.771 1.00 86.06 85 PHE A C 1
ATOM 689 O O . PHE A 1 85 ? -6.059 4.587 11.087 1.00 86.06 85 PHE A O 1
ATOM 696 N N . GLU A 1 86 ? -4.656 4.299 12.823 1.00 83.00 86 GLU A N 1
ATOM 697 C CA . GLU A 1 86 ? -5.250 3.068 13.338 1.00 83.00 86 GLU A CA 1
ATOM 698 C C . GLU A 1 86 ? -5.832 3.317 14.734 1.00 83.00 86 GLU A C 1
ATOM 700 O O . GLU A 1 86 ? -5.202 3.956 15.575 1.00 83.00 86 GLU A O 1
ATOM 705 N N . ASP A 1 87 ? -7.061 2.844 14.954 1.00 75.56 87 ASP A N 1
ATOM 706 C CA . ASP A 1 87 ? -7.716 2.706 16.263 1.00 75.56 87 ASP A CA 1
ATOM 707 C C . ASP A 1 87 ? -7.882 3.996 17.094 1.00 75.56 87 ASP A C 1
ATOM 709 O O . ASP A 1 87 ? -8.157 3.944 18.289 1.00 75.56 87 ASP A O 1
ATOM 713 N N . ARG A 1 88 ? -7.773 5.179 16.473 1.00 68.44 88 ARG A N 1
ATOM 714 C CA . ARG A 1 88 ? -7.896 6.474 17.177 1.00 68.44 88 ARG A CA 1
ATOM 715 C C . ARG A 1 88 ? -9.317 7.003 17.313 1.00 68.44 88 ARG A C 1
ATOM 717 O O . ARG A 1 88 ? -9.633 7.636 18.312 1.00 68.44 88 ARG A O 1
ATOM 724 N N . ILE A 1 89 ? -10.152 6.800 16.296 1.00 65.12 89 ILE A N 1
ATOM 725 C CA . ILE A 1 89 ? -11.520 7.346 16.267 1.00 65.12 89 ILE A CA 1
ATOM 726 C C . ILE A 1 89 ? -12.503 6.300 16.797 1.00 65.12 89 ILE A C 1
ATOM 728 O O . ILE A 1 89 ? -13.364 6.606 17.615 1.00 65.12 89 ILE A O 1
ATOM 732 N N . ILE A 1 90 ? -12.361 5.053 16.340 1.00 71.50 90 ILE A N 1
ATOM 733 C CA . ILE A 1 90 ? -13.145 3.893 16.772 1.00 71.50 90 ILE A CA 1
ATOM 734 C C . ILE A 1 90 ? -12.199 2.690 16.791 1.00 71.50 90 ILE A C 1
ATOM 736 O O . ILE A 1 90 ? -11.427 2.504 15.849 1.00 71.50 90 ILE A O 1
ATOM 740 N N . ASN A 1 91 ? -12.292 1.854 17.826 1.00 73.12 91 ASN A N 1
ATOM 741 C CA . ASN A 1 91 ? -11.559 0.589 17.893 1.00 73.12 91 ASN A CA 1
ATOM 742 C C . ASN A 1 91 ? -11.891 -0.286 16.670 1.00 73.12 91 ASN A C 1
ATOM 744 O O . ASN A 1 91 ? -13.060 -0.592 16.419 1.00 73.12 91 ASN A O 1
ATOM 748 N N . GLY A 1 92 ? -10.869 -0.687 15.915 1.00 74.94 92 GLY A N 1
ATOM 749 C CA . GLY A 1 92 ? -10.984 -1.464 14.684 1.00 74.94 92 GLY A CA 1
ATOM 750 C C . GLY A 1 92 ? -11.075 -0.628 13.403 1.00 74.94 92 GLY A C 1
ATOM 751 O O . GLY A 1 92 ? -11.157 -1.213 12.320 1.00 74.94 92 GLY A O 1
ATOM 752 N N . LEU A 1 93 ? -11.070 0.711 13.484 1.00 81.62 93 LEU A N 1
ATOM 753 C CA . LEU A 1 93 ? -11.056 1.593 12.314 1.00 81.62 93 LEU A CA 1
ATOM 754 C C . LEU A 1 93 ? -9.619 1.949 11.914 1.00 81.62 93 LEU A C 1
ATOM 756 O O . LEU A 1 93 ? -8.879 2.588 12.658 1.00 81.62 93 LEU A O 1
ATOM 760 N N . LYS A 1 94 ? -9.271 1.618 10.674 1.00 85.88 94 LYS A N 1
ATOM 761 C CA . LYS A 1 94 ? -8.058 2.052 9.991 1.00 85.88 94 LYS A CA 1
ATOM 762 C C . LYS A 1 94 ? -8.419 3.021 8.872 1.00 85.88 94 LYS A C 1
ATOM 764 O O . LYS A 1 94 ? -9.062 2.634 7.894 1.00 85.88 94 LYS A O 1
ATOM 769 N N . GLN A 1 95 ? -7.972 4.263 8.995 1.00 88.25 95 GLN A N 1
ATOM 770 C CA . GLN A 1 95 ? -8.078 5.271 7.945 1.00 88.25 95 GLN A CA 1
ATOM 771 C C . GLN A 1 95 ? -6.728 5.440 7.259 1.00 88.25 95 GLN A C 1
ATOM 773 O O . GLN A 1 95 ? -5.675 5.371 7.887 1.00 88.25 95 GLN A O 1
ATOM 778 N N . THR A 1 96 ? -6.729 5.612 5.948 1.00 88.88 96 THR A N 1
ATOM 779 C CA . THR A 1 96 ? -5.520 5.767 5.146 1.00 88.88 96 THR A CA 1
ATOM 780 C C . THR A 1 96 ? -5.768 6.806 4.068 1.00 88.88 96 THR A C 1
ATOM 782 O O . THR A 1 96 ? -6.582 6.596 3.171 1.00 88.88 96 THR A O 1
ATOM 785 N N . PHE A 1 97 ? -5.041 7.911 4.144 1.00 89.62 97 PHE A N 1
ATOM 786 C CA . PHE A 1 97 ? -4.994 8.939 3.118 1.00 89.62 97 PHE A CA 1
ATOM 787 C C . PHE A 1 97 ? -3.748 8.706 2.282 1.00 89.62 97 PHE A C 1
ATOM 789 O O . PHE A 1 97 ? -2.643 8.728 2.805 1.00 89.62 97 PHE A O 1
ATOM 796 N N . ARG A 1 98 ? -3.909 8.464 0.990 1.00 90.12 98 ARG A N 1
ATOM 797 C CA . ARG A 1 98 ? -2.796 8.274 0.064 1.00 90.12 98 ARG A CA 1
ATOM 798 C C . ARG A 1 98 ? -2.837 9.358 -0.990 1.00 90.12 98 ARG A C 1
ATOM 800 O O . ARG A 1 98 ? -3.838 9.501 -1.683 1.00 90.12 98 ARG A O 1
ATOM 807 N N . MET A 1 99 ? -1.738 10.072 -1.158 1.00 89.94 99 MET A N 1
ATOM 808 C CA . MET A 1 99 ? -1.547 11.007 -2.254 1.00 89.94 99 MET A CA 1
ATOM 809 C C . MET A 1 99 ? -0.427 10.492 -3.144 1.00 89.94 99 MET A C 1
ATOM 811 O O . MET A 1 99 ? 0.660 10.191 -2.667 1.00 89.94 99 MET A O 1
ATOM 815 N N . THR A 1 100 ? -0.688 10.392 -4.440 1.00 87.94 100 THR A N 1
ATOM 816 C CA . THR A 1 100 ? 0.313 10.035 -5.440 1.00 87.94 100 THR A CA 1
ATOM 817 C C . THR A 1 100 ? 0.472 11.196 -6.402 1.00 87.94 100 THR A C 1
ATOM 819 O O . THR A 1 100 ? -0.505 11.645 -7.000 1.00 87.94 100 THR A O 1
ATOM 822 N N . TYR A 1 101 ? 1.704 11.652 -6.562 1.00 86.56 101 TYR A N 1
ATOM 823 C CA . TYR A 1 101 ? 2.096 12.669 -7.515 1.00 86.56 101 TYR A CA 1
ATOM 824 C C . TYR A 1 101 ? 3.016 12.051 -8.563 1.00 86.56 101 TYR A C 1
ATOM 826 O O . TYR A 1 101 ? 4.023 11.427 -8.233 1.00 86.56 101 TYR A O 1
ATOM 834 N N . ASP A 1 102 ? 2.639 12.200 -9.824 1.00 85.75 102 ASP A N 1
ATOM 835 C CA . ASP A 1 102 ? 3.461 11.831 -10.971 1.00 85.75 102 ASP A CA 1
ATOM 836 C C . ASP A 1 102 ? 4.165 13.099 -11.475 1.00 85.75 102 ASP A C 1
ATOM 838 O O . ASP A 1 102 ? 3.512 13.999 -12.005 1.00 85.75 102 ASP A O 1
ATOM 842 N N . THR A 1 103 ? 5.479 13.196 -11.266 1.00 79.50 103 THR A N 1
ATOM 843 C CA . THR A 1 103 ? 6.299 14.355 -11.641 1.00 79.50 103 THR A CA 1
ATOM 844 C C . THR A 1 103 ? 6.447 14.488 -13.155 1.00 79.50 103 THR A C 1
ATOM 846 O O . THR A 1 103 ? 6.677 15.599 -13.627 1.00 79.50 103 THR A O 1
ATOM 849 N N . PHE A 1 104 ? 6.265 13.411 -13.928 1.00 77.94 104 PHE A N 1
ATOM 850 C CA . PHE A 1 104 ? 6.332 13.464 -15.390 1.00 77.94 104 PHE A CA 1
ATOM 851 C C . PHE A 1 104 ? 5.031 13.997 -15.999 1.00 77.94 104 PHE A C 1
ATOM 853 O O . PHE A 1 104 ? 5.056 14.866 -16.869 1.00 77.94 104 PHE A O 1
ATOM 860 N N . SER A 1 105 ? 3.877 13.493 -15.543 1.00 80.75 105 SER A N 1
ATOM 861 C CA . SER A 1 105 ? 2.571 1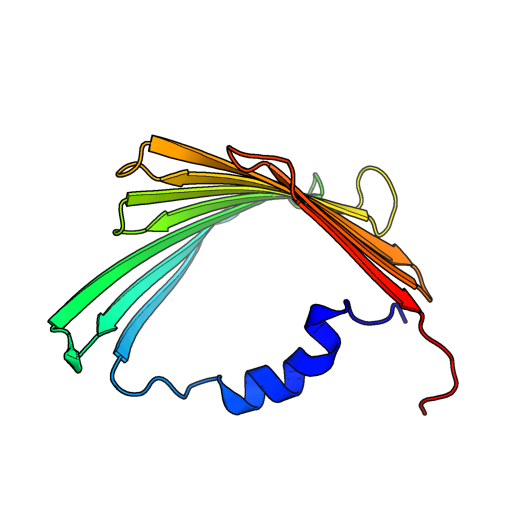3.920 -16.075 1.00 80.75 105 SER A CA 1
ATOM 862 C C . SER A 1 105 ? 1.926 15.087 -15.319 1.00 80.75 105 SER A C 1
ATOM 864 O O . SER A 1 105 ? 0.897 15.600 -15.763 1.00 80.75 105 SER A O 1
ATOM 866 N N . GLY A 1 106 ? 2.483 15.483 -14.170 1.00 79.88 106 GLY A N 1
ATOM 867 C CA . GLY A 1 106 ? 1.923 16.497 -13.268 1.00 79.88 106 GLY A CA 1
ATOM 868 C C . GLY A 1 106 ? 0.599 16.081 -12.619 1.00 79.88 106 GLY A C 1
ATOM 869 O O . GLY A 1 106 ? -0.104 16.908 -12.039 1.00 79.88 106 GLY A O 1
ATOM 870 N N . ARG A 1 107 ? 0.202 14.808 -12.747 1.00 81.69 107 ARG A N 1
ATOM 871 C CA . ARG A 1 107 ? -1.096 14.324 -12.272 1.00 81.69 107 ARG A CA 1
ATOM 872 C C . ARG A 1 107 ? -1.011 13.940 -10.805 1.00 81.6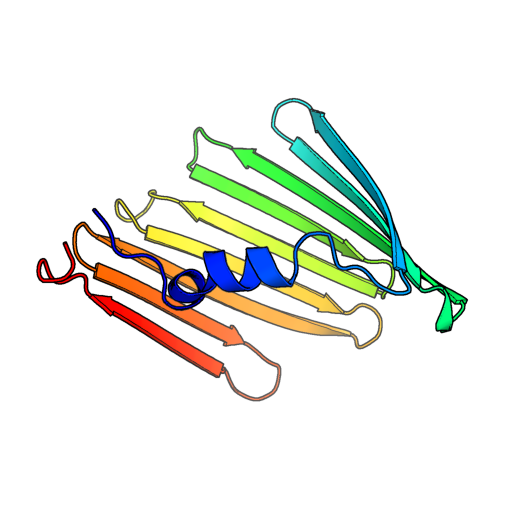9 107 ARG A C 1
ATOM 874 O O . ARG A 1 107 ? -0.354 12.965 -10.441 1.00 81.69 107 ARG A O 1
ATOM 881 N N . THR A 1 108 ? -1.787 14.637 -9.989 1.00 84.56 108 THR A N 1
ATOM 882 C CA . THR A 1 108 ? -2.040 14.254 -8.601 1.00 84.56 108 THR A CA 1
ATOM 883 C C . THR A 1 108 ? -3.251 13.332 -8.526 1.00 84.56 108 THR A C 1
ATOM 885 O O . THR A 1 108 ? -4.280 13.563 -9.164 1.00 84.56 108 THR A O 1
ATOM 888 N N . ARG A 1 109 ? -3.142 12.272 -7.732 1.00 86.50 109 ARG A N 1
ATOM 889 C CA . ARG A 1 109 ? -4.253 11.393 -7.363 1.00 86.50 109 ARG A CA 1
ATOM 890 C C . ARG A 1 109 ? -4.317 11.318 -5.853 1.00 86.50 109 ARG A C 1
ATOM 892 O O . ARG A 1 109 ? -3.284 11.142 -5.211 1.00 86.50 109 ARG A O 1
ATOM 899 N N . ALA A 1 110 ? -5.517 11.406 -5.304 1.00 88.31 110 ALA A N 1
ATOM 900 C CA . ALA A 1 110 ? -5.741 11.200 -3.884 1.00 88.31 110 ALA A CA 1
ATOM 901 C C . ALA A 1 110 ? -6.655 9.992 -3.677 1.00 88.31 110 ALA A C 1
ATOM 903 O O . ALA A 1 110 ? -7.575 9.746 -4.454 1.00 88.31 110 ALA A O 1
ATOM 904 N N . PHE A 1 111 ? -6.379 9.225 -2.636 1.00 89.06 111 PHE A N 1
ATOM 905 C CA . PHE A 1 111 ? -7.134 8.053 -2.237 1.00 89.06 111 PHE A CA 1
ATOM 906 C C . PHE A 1 111 ? -7.448 8.172 -0.753 1.00 89.06 111 PHE A C 1
ATOM 908 O O . PHE A 1 111 ? -6.556 8.452 0.050 1.00 89.06 111 PHE A O 1
ATOM 915 N N . VAL A 1 112 ? -8.701 7.941 -0.385 1.00 88.44 112 VAL A N 1
ATOM 916 C CA . VAL A 1 112 ? -9.140 7.899 1.009 1.00 88.44 112 VAL A CA 1
ATOM 917 C C . VAL A 1 112 ? -9.728 6.526 1.270 1.00 88.44 112 VAL A C 1
ATOM 919 O O . VAL A 1 112 ? -10.807 6.195 0.784 1.00 88.44 112 VAL A O 1
ATOM 922 N N . ARG A 1 113 ? -9.004 5.723 2.044 1.00 88.12 113 ARG A N 1
ATOM 923 C CA . ARG A 1 113 ? -9.382 4.362 2.412 1.00 88.12 113 ARG A CA 1
ATOM 924 C C . ARG A 1 113 ? -9.792 4.306 3.863 1.00 88.12 113 ARG A C 1
ATOM 926 O O . ARG A 1 113 ? -9.033 4.696 4.742 1.00 88.12 113 ARG A O 1
ATOM 933 N N . ASN A 1 114 ? -10.965 3.754 4.105 1.00 87.12 114 ASN A N 1
ATOM 934 C CA . ASN A 1 114 ? -11.483 3.469 5.427 1.00 87.12 114 ASN A CA 1
ATOM 935 C C . ASN A 1 114 ? -11.732 1.970 5.514 1.00 87.12 114 ASN A C 1
ATOM 937 O O . ASN A 1 114 ? -12.428 1.396 4.678 1.00 87.12 114 ASN A O 1
ATOM 941 N N . ASN A 1 115 ? -11.154 1.337 6.522 1.00 84.81 115 ASN A N 1
ATOM 942 C CA . ASN A 1 115 ? -11.324 -0.077 6.789 1.00 84.81 115 ASN A CA 1
ATOM 943 C C . ASN A 1 115 ? -11.780 -0.240 8.234 1.00 84.81 115 ASN A C 1
ATOM 945 O O . ASN A 1 115 ? -11.091 0.207 9.145 1.00 84.81 115 ASN A O 1
ATOM 949 N N . TYR A 1 116 ? -12.936 -0.856 8.436 1.00 83.19 116 TYR A N 1
ATOM 950 C CA . TYR A 1 116 ? -13.507 -1.102 9.746 1.00 83.19 116 TYR A CA 1
ATOM 951 C C . TYR A 1 116 ? -13.595 -2.602 10.009 1.00 83.19 116 TYR A C 1
ATOM 953 O O . TYR A 1 116 ? -14.238 -3.345 9.261 1.00 83.19 116 TYR A O 1
ATOM 961 N N . LYS A 1 117 ? -12.966 -3.037 11.100 1.00 81.00 117 LYS A N 1
ATOM 962 C CA . LYS A 1 117 ? -12.969 -4.421 11.567 1.00 81.00 117 LYS A CA 1
ATOM 963 C C . LYS A 1 117 ? -13.772 -4.540 12.853 1.00 81.00 117 LYS A C 1
ATOM 965 O O . LYS A 1 117 ? -13.464 -3.907 13.856 1.00 81.00 117 LYS A O 1
ATOM 970 N N . ALA A 1 118 ? -14.748 -5.433 12.829 1.00 78.88 118 ALA A N 1
ATOM 971 C CA . ALA A 1 118 ? -15.535 -5.849 13.976 1.00 78.88 118 ALA A CA 1
ATOM 972 C C . ALA A 1 118 ? -15.465 -7.384 14.135 1.00 78.88 118 ALA A C 1
ATOM 974 O O . ALA A 1 118 ? -15.044 -8.084 13.208 1.00 78.88 118 ALA A O 1
ATOM 975 N N . PRO A 1 119 ? -15.898 -7.946 15.281 1.00 71.81 119 PRO A N 1
ATOM 976 C CA . PRO A 1 119 ? -15.802 -9.381 15.569 1.00 71.81 119 PRO A CA 1
ATOM 977 C C . PRO A 1 119 ? -16.429 -10.321 14.525 1.00 71.81 119 PRO A C 1
ATOM 979 O O . PRO A 1 119 ? -16.010 -11.477 14.464 1.00 71.81 119 PRO A O 1
ATOM 982 N N . SER A 1 120 ? -17.355 -9.822 13.693 1.00 70.88 120 SER A N 1
ATOM 983 C CA . SER A 1 120 ? -18.064 -10.591 12.653 1.00 70.88 120 SER A CA 1
ATOM 984 C C . SER A 1 120 ? -18.131 -9.897 11.285 1.00 70.88 120 SER A C 1
ATOM 986 O O . SER A 1 120 ? -18.653 -10.480 10.338 1.00 70.88 120 SER A O 1
ATOM 988 N N . ILE A 1 121 ? -17.632 -8.663 11.158 1.00 76.56 121 ILE A N 1
ATOM 989 C CA . ILE A 1 121 ? -17.773 -7.840 9.946 1.00 76.56 121 ILE A CA 1
ATOM 990 C C . ILE A 1 121 ? -16.436 -7.179 9.620 1.00 76.56 121 ILE A C 1
ATOM 992 O O . ILE A 1 121 ? -15.733 -6.707 10.511 1.00 76.56 121 ILE A O 1
ATOM 996 N N . ASN A 1 122 ? -16.102 -7.123 8.337 1.00 81.50 122 ASN A N 1
ATOM 997 C CA . ASN A 1 122 ? -14.990 -6.345 7.811 1.00 81.50 122 ASN A CA 1
ATOM 998 C C . ASN A 1 122 ? -15.503 -5.508 6.635 1.00 81.50 122 ASN A C 1
ATOM 1000 O O . ASN A 1 122 ? -15.851 -6.054 5.586 1.00 81.50 122 ASN A O 1
ATOM 1004 N N . ALA A 1 123 ? -15.610 -4.198 6.840 1.00 82.31 123 ALA A N 1
ATOM 1005 C CA . ALA A 1 123 ? -16.119 -3.256 5.853 1.00 82.31 123 ALA A CA 1
ATOM 1006 C C . ALA A 1 123 ? -14.986 -2.364 5.346 1.00 82.31 123 ALA A C 1
ATOM 1008 O O . ALA A 1 123 ? -14.191 -1.841 6.122 1.00 82.31 123 ALA A O 1
ATOM 1009 N N . HIS A 1 124 ? -14.930 -2.160 4.037 1.00 84.62 124 HIS A N 1
ATOM 1010 C CA . HIS A 1 124 ? -13.915 -1.361 3.372 1.00 84.62 124 HIS A CA 1
ATOM 1011 C C . HIS A 1 124 ? -14.575 -0.375 2.412 1.00 84.62 124 HIS A C 1
ATOM 1013 O O . HIS A 1 124 ? -15.410 -0.764 1.596 1.00 84.62 124 HIS A O 1
ATOM 1019 N N . LEU A 1 125 ? -14.161 0.884 2.487 1.00 85.94 125 LEU A N 1
ATOM 1020 C CA . LEU A 1 125 ? -14.588 1.979 1.623 1.00 85.94 125 LEU A CA 1
ATOM 1021 C C . LEU A 1 125 ? -13.339 2.688 1.094 1.00 85.94 125 LEU A C 1
ATOM 1023 O O . LEU A 1 125 ? -12.548 3.200 1.883 1.00 85.94 125 LEU A O 1
ATOM 1027 N N . ASP A 1 126 ? -13.149 2.718 -0.221 1.00 86.50 126 ASP A N 1
ATOM 1028 C CA . ASP A 1 126 ? -12.047 3.418 -0.888 1.00 86.50 126 ASP A CA 1
ATOM 1029 C C . ASP A 1 126 ? -12.610 4.440 -1.871 1.00 86.50 126 ASP A C 1
ATOM 1031 O O . ASP A 1 126 ? -13.360 4.095 -2.788 1.00 86.50 126 ASP A O 1
ATOM 1035 N N . PHE A 1 127 ? -12.244 5.697 -1.648 1.00 85.00 127 PHE A N 1
ATOM 1036 C CA . PHE A 1 127 ? -12.562 6.830 -2.500 1.00 85.00 127 PHE A CA 1
ATOM 1037 C C . PHE A 1 127 ? -11.309 7.223 -3.275 1.00 85.00 127 PHE A C 1
ATOM 1039 O O . PHE A 1 127 ? -10.366 7.773 -2.706 1.00 85.00 127 PHE A O 1
ATOM 1046 N N . ALA A 1 128 ? -11.308 6.983 -4.580 1.00 85.56 128 ALA A N 1
ATOM 1047 C CA . ALA A 1 128 ? -10.245 7.390 -5.482 1.00 85.56 128 ALA A CA 1
ATOM 1048 C C . ALA A 1 128 ? -10.630 8.698 -6.186 1.00 85.56 128 ALA A C 1
ATOM 1050 O O . ALA A 1 128 ? -11.406 8.722 -7.142 1.00 85.56 128 ALA A O 1
ATOM 1051 N N . LEU A 1 129 ? -10.046 9.799 -5.726 1.00 80.44 129 LEU A N 1
ATOM 1052 C CA . LEU A 1 129 ? -10.183 11.128 -6.309 1.00 80.44 129 LEU A CA 1
ATOM 1053 C C . LEU A 1 129 ? -9.210 11.245 -7.489 1.00 80.44 129 LEU A C 1
ATOM 1055 O O . LEU A 1 129 ? -8.024 11.560 -7.337 1.00 80.44 129 LEU A O 1
ATOM 1059 N N . LYS A 1 130 ? -9.717 10.924 -8.680 1.00 77.06 130 LYS A N 1
ATOM 1060 C CA . LYS A 1 130 ? -9.026 11.098 -9.963 1.00 77.06 130 LYS A CA 1
ATOM 1061 C C . LYS A 1 130 ? -9.504 12.406 -10.609 1.00 77.06 130 LYS A C 1
ATOM 1063 O O . LYS A 1 130 ? -10.594 12.884 -10.319 1.00 77.06 130 LYS A O 1
ATOM 1068 N N . SER A 1 131 ? -8.708 12.961 -11.527 1.00 63.38 131 SER A N 1
ATOM 1069 C CA . SER A 1 131 ? -8.978 14.230 -12.237 1.00 63.38 131 SER A CA 1
ATOM 1070 C C . SER A 1 131 ? -10.312 14.288 -13.007 1.00 63.38 131 SER A C 1
ATOM 1072 O O . SER A 1 131 ? -10.658 15.336 -13.548 1.00 63.38 131 SER A O 1
ATOM 1074 N N . SER A 1 132 ? -11.042 13.179 -13.123 1.00 65.56 132 SER A N 1
ATOM 1075 C CA . SER A 1 132 ? -12.273 13.077 -13.906 1.00 65.56 132 SER A CA 1
ATOM 1076 C C . SER A 1 132 ? -13.201 12.088 -13.199 1.00 65.56 132 SER A C 1
ATOM 1078 O O . SER A 1 132 ? -13.137 10.890 -13.450 1.00 65.56 132 SER A O 1
ATOM 1080 N N . ALA A 1 133 ? -14.007 12.628 -12.284 1.00 73.94 133 ALA A N 1
ATOM 1081 C CA . ALA A 1 133 ? -14.927 11.951 -11.366 1.00 73.94 133 ALA A CA 1
ATOM 1082 C C . ALA A 1 133 ? -14.283 11.097 -10.241 1.00 73.94 133 ALA A C 1
ATOM 1084 O O . ALA A 1 133 ? -13.296 10.388 -10.462 1.00 73.94 133 ALA A O 1
ATOM 1085 N N . PRO A 1 134 ? -14.840 11.163 -9.013 1.00 80.81 134 PRO A N 1
ATOM 1086 C CA . PRO A 1 134 ? -14.439 10.299 -7.913 1.00 80.81 134 PRO A CA 1
ATOM 1087 C C . PRO A 1 134 ? -14.958 8.877 -8.145 1.00 80.81 134 PRO A C 1
ATOM 1089 O O . PRO A 1 134 ? -16.125 8.666 -8.466 1.00 80.81 134 PRO A O 1
ATOM 1092 N N . ASP A 1 135 ? -14.081 7.903 -7.963 1.00 84.38 135 ASP A N 1
ATOM 1093 C CA . ASP A 1 135 ? -14.386 6.481 -8.071 1.00 84.38 135 ASP A CA 1
ATOM 1094 C C . ASP A 1 135 ? -14.526 5.914 -6.653 1.00 84.38 135 ASP A C 1
ATOM 1096 O O . ASP A 1 135 ? -13.674 6.162 -5.796 1.00 84.38 135 ASP A O 1
ATOM 1100 N N . VAL A 1 136 ? -15.635 5.228 -6.378 1.00 85.56 136 VAL A N 1
ATOM 1101 C CA . VAL A 1 136 ? -15.989 4.755 -5.036 1.00 85.56 136 VAL A CA 1
ATOM 1102 C C . VAL A 1 136 ? -16.108 3.246 -5.072 1.00 85.56 136 VAL A C 1
ATOM 1104 O O . VAL A 1 136 ? -16.951 2.695 -5.777 1.00 85.56 136 VAL A O 1
ATOM 1107 N N . SER A 1 137 ? -15.290 2.573 -4.271 1.00 85.12 137 SER A N 1
ATOM 1108 C CA . SER A 1 137 ? -15.353 1.124 -4.116 1.00 85.12 137 SER A CA 1
ATOM 1109 C C . SER A 1 137 ? -15.656 0.757 -2.670 1.00 85.12 137 SER A C 1
ATOM 1111 O O . SER A 1 137 ? -14.971 1.172 -1.735 1.00 85.12 137 SER A O 1
ATOM 1113 N N . ALA A 1 138 ? -16.716 -0.026 -2.492 1.00 86.00 138 ALA A N 1
ATOM 1114 C CA . ALA A 1 138 ? -17.176 -0.511 -1.204 1.00 86.00 138 ALA A CA 1
ATOM 1115 C C . ALA A 1 138 ? -17.149 -2.040 -1.205 1.00 86.00 138 ALA A C 1
ATOM 1117 O O . ALA A 1 138 ? -17.579 -2.674 -2.167 1.00 86.00 138 ALA A O 1
ATOM 1118 N N . SER A 1 139 ? -16.659 -2.646 -0.129 1.00 83.88 139 SER A N 1
ATOM 1119 C CA . SER A 1 139 ? -16.772 -4.089 0.083 1.00 83.88 139 SER A CA 1
ATOM 1120 C C . SER A 1 139 ? -17.084 -4.376 1.543 1.00 83.88 139 SER A C 1
ATOM 1122 O O . SER A 1 139 ? -16.622 -3.671 2.435 1.00 83.88 139 SER A O 1
ATOM 1124 N N . CYS A 1 140 ? -17.896 -5.397 1.787 1.00 83.88 140 CYS A N 1
ATOM 1125 C CA . CYS A 1 140 ? -18.260 -5.836 3.125 1.00 83.88 140 CYS A CA 1
ATOM 1126 C C . CYS A 1 140 ? -18.178 -7.358 3.163 1.00 83.88 140 CYS A C 1
ATOM 1128 O O . CYS A 1 140 ? -18.756 -8.034 2.311 1.00 83.88 140 CYS A O 1
ATOM 1130 N N . VAL A 1 141 ? -17.436 -7.888 4.128 1.00 82.12 141 VAL A N 1
ATOM 1131 C CA . VAL A 1 141 ? -17.311 -9.323 4.378 1.00 82.12 141 VAL A CA 1
ATOM 1132 C C . VAL A 1 141 ? -17.923 -9.616 5.736 1.00 82.12 141 VAL A C 1
ATOM 1134 O O . VAL A 1 141 ? -17.551 -9.005 6.737 1.00 82.12 141 VAL A O 1
ATOM 1137 N N . ILE A 1 142 ? -18.851 -10.567 5.765 1.00 81.62 142 ILE A N 1
ATOM 1138 C CA . ILE A 1 142 ? -19.540 -11.005 6.976 1.00 81.62 142 ILE A CA 1
ATOM 1139 C C . ILE A 1 142 ? -19.100 -12.438 7.263 1.00 81.62 142 ILE A C 1
ATOM 1141 O O . ILE A 1 142 ? -19.222 -13.315 6.409 1.00 81.62 142 ILE A O 1
ATOM 1145 N N . GLY A 1 143 ? -18.562 -12.666 8.457 1.00 71.62 143 GLY A N 1
ATOM 1146 C CA . GLY A 1 143 ? -18.218 -14.000 8.931 1.00 71.62 143 GLY A CA 1
ATOM 1147 C C . GLY A 1 143 ? -19.459 -14.696 9.482 1.00 71.62 143 GLY A C 1
ATOM 1148 O O . GLY A 1 143 ? -20.096 -14.181 10.398 1.00 71.62 143 GLY A O 1
ATOM 1149 N N . CYS A 1 144 ? -19.788 -15.871 8.948 1.00 67.25 144 CYS A N 1
ATOM 1150 C CA . CYS A 1 144 ? -20.788 -16.771 9.520 1.00 67.25 144 CYS A CA 1
ATOM 1151 C C . CYS A 1 144 ? -20.083 -18.013 10.086 1.00 67.25 144 CYS A C 1
ATOM 1153 O O . CYS A 1 144 ? -19.103 -18.479 9.511 1.00 67.25 144 CYS A O 1
ATOM 1155 N N . VAL A 1 145 ? -20.585 -18.559 11.197 1.00 57.88 145 VAL A N 1
ATOM 1156 C CA . VAL A 1 145 ? -19.981 -19.675 11.962 1.00 57.88 145 VAL A CA 1
ATOM 1157 C C . VAL A 1 145 ? -20.050 -21.030 11.216 1.00 57.88 145 VAL A C 1
ATOM 1159 O O . VAL A 1 145 ? -19.682 -22.060 11.758 1.00 57.88 145 VAL A O 1
ATOM 1162 N N . ALA A 1 146 ? -20.487 -21.060 9.954 1.00 51.34 146 ALA A N 1
ATOM 1163 C CA . ALA A 1 146 ? -20.750 -22.293 9.204 1.00 51.34 146 ALA A CA 1
ATOM 1164 C C . ALA A 1 146 ? -19.539 -22.907 8.465 1.00 51.34 146 ALA A C 1
ATOM 1166 O O . ALA A 1 146 ? -19.716 -23.890 7.753 1.00 51.34 146 ALA A O 1
ATOM 1167 N N . PHE A 1 147 ? -18.328 -22.363 8.608 1.00 50.22 147 PHE A N 1
ATOM 1168 C CA . PHE A 1 147 ? -17.120 -22.924 7.985 1.00 50.22 147 PHE A CA 1
ATOM 1169 C C . PHE A 1 147 ? -16.102 -23.328 9.060 1.00 50.22 147 PHE A C 1
ATOM 1171 O O . PHE A 1 147 ? -15.103 -22.638 9.269 1.00 50.22 147 PHE A O 1
ATOM 1178 N N . THR A 1 148 ? -16.415 -24.409 9.778 1.00 37.72 148 THR A N 1
ATOM 1179 C CA . THR A 1 148 ? -15.440 -25.238 10.513 1.00 37.72 148 THR A CA 1
ATOM 1180 C C . THR A 1 148 ? -14.870 -26.309 9.607 1.00 37.72 148 THR A C 1
ATOM 1182 O O . THR A 1 148 ? -15.686 -26.914 8.876 1.00 37.72 148 THR A O 1
#

Radius of gyration: 18.15 Å; Cα contacts (8 Å, |Δi|>4): 310; chains: 1; bounding box: 39×42×42 Å

Organism: Schistocephalus solidus (NCBI:txid70667)

Solvent-accessible surface area (backbone atoms only — not comparable to full-atom values): 7900 Å² total; per-residue (Å²): 110,54,36,62,47,77,82,50,73,55,36,68,63,50,45,67,71,50,62,91,65,60,82,62,48,54,71,49,77,49,76,50,77,54,97,52,36,39,38,37,42,37,39,42,35,32,65,87,74,75,44,75,45,45,36,40,37,41,35,40,51,40,75,96,69,33,34,35,43,34,41,34,42,36,75,78,43,34,41,35,42,34,44,33,42,40,49,77,90,43,82,46,33,37,40,35,43,33,41,36,40,28,72,80,80,69,49,63,36,39,33,45,34,41,35,38,46,40,66,42,34,17,40,37,39,37,39,38,42,46,95,76,63,73,44,78,50,73,50,74,32,74,53,68,92,84,81,124

Secondary structure (DSSP, 8-state):
-PPPPGGGTTHHHHHHHHTT--TTEEEEEEEEEETTEEEEEEEEEETTTTEEEEEEEEEEEEGGGTEEEEEEEETTTEEEEEEEEESSSSTTEEEEEEEEEETTT--EEEEEEEEEE-SSEEEEEEEEE-SSSEEEEEEEEE--TT--

Sequence (148 aa):
MSPPSYPDISKAVRDFLKKNYNFGTIFFSHKGNHDFIDFTTRIDSLTDAHKTFGSIESKFKVEDYGFTLCEKWNTRDAISADLTFEDRIINGLKQTFRMTYDTFSGRTRAFVRNNYKAPSINAHLDFALKSSAPDVSASCVIGCVAFT

Nearest PDB structures (fo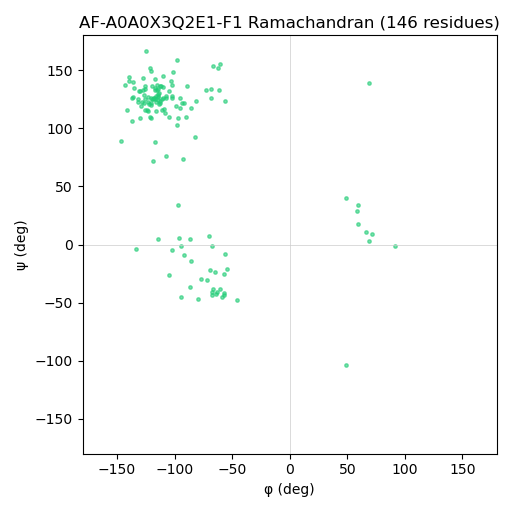ldseek):
  7tcv-assembly1_XXX-2  TM=9.692E-01  e=2.332E-11  Mus musculus
  7nie-assembly1_C  TM=9.583E-01  e=3.910E-10  Sus scrofa
  3emn-assembly1_X  TM=9.716E-01  e=8.437E-10  Mus musculus
  4bum-assembly1_X-2  TM=9.518E-01  e=5.319E-10  Danio rerio
  5jdp-assembly1_A  TM=7.628E-01  e=1.045E-07  Homo sapiens

Foldseek 3Di:
DWDDFPVCPCVVVVCVVPPPPDPQKDKDWDWDDDPQKIKIKMWIQRRVVRDIKIKIWIWGDDPVQQWIWIWMDIPQQKIKIKIWHACPPHHQKIWIWMWMARRVVRFIKIKIWIWGTDPFKIKIWIWIDGPPDIDIDIDMDGDDPPPD

pLDDT: mean 81.73, std 8.85, range [37.72, 92.69]

InterPro domains:
  IPR001925 Porin, eukaryotic type [PR00185] (4-19)
  IPR001925 Porin, eukaryotic type [PR00185] (66-81)
  IPR001925 Porin, eukaryotic type [PTHR11743] (3-143)
  IPR023614 Porin domain superfamily [G3DSA:2.40.160.10] (1-148)
  IPR027246 Eukaryotic porin/Tom40 [PF01459] (3-144)

Mean predicted aligned error: 8.46 Å